Protein AF-A0A5B6WAP1-F1 (afdb_monomer_lite)

Secondary structure (DSSP, 8-state):
-PPP-----SHHHHHHHHHHHHHHHIIIIIHHHHSTT-GGGSSPPHHHHHHHHHHHHHHHHHHS-TTTHHHHHHHHHHHHHHHHHHHHHHHH----SSHHHHHHHHHHHHHHT-TTS---SS-SHHHHHTT-PPP--GGGS--

Radius of gyration: 21.44 Å; 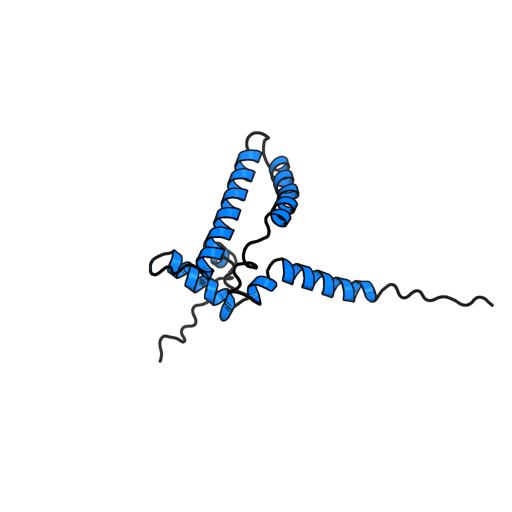chains: 1; bounding box: 49×35×80 Å

pLDDT: mean 85.94, std 17.57, range [38.25, 98.0]

Sequence (143 aa):
MGSPTYRNQGWSSVFRQRLLGNTFHYLLHGCHHKHPLDGLRLVFPPAATAILCAPVWTMFKLLSSPSTAPALFGGGLLGYVTYDCTHYYLHHGKPSKGYGQILKRYHLNHHFKVQNKGFGITSSIWDHVFGTFPATQVRDISR

Organism: NCBI:txid47621

Foldseek 3Di:
DDDDDDDPPPPVVVVVVVVVVVVVCCQVPVVCLVVVQPLVRQARDVVVVVVVLVVVLVVLVVVDPPVCSVVVSVVVVVVSVVQSVLRSCLNPNDDPDDDSVVLSVLVVCCSPPNVQARPDRPDCPVSVVVVRRDDDPPVVPPD

Structure (mmCIF, N/CA/C/O backbone):
data_AF-A0A5B6WAP1-F1
#
_entry.id   AF-A0A5B6WAP1-F1
#
loop_
_atom_site.group_PDB
_atom_site.id
_atom_site.type_symbol
_atom_site.label_atom_id
_atom_site.label_alt_id
_atom_site.label_comp_id
_atom_site.label_asym_id
_atom_site.label_entity_id
_atom_site.label_seq_id
_atom_site.pdbx_PDB_ins_code
_atom_site.Cartn_x
_atom_site.Cartn_y
_atom_site.Cartn_z
_atom_site.occupancy
_atom_site.B_iso_or_equiv
_atom_site.auth_seq_id
_atom_site.auth_comp_id
_atom_site.auth_asym_id
_atom_site.auth_atom_id
_atom_site.pdbx_PDB_model_num
ATOM 1 N N . MET A 1 1 ? -23.841 22.510 -55.862 1.00 38.62 1 MET A N 1
ATOM 2 C CA . MET A 1 1 ? -24.159 22.858 -54.460 1.00 38.62 1 MET A CA 1
ATOM 3 C C . MET A 1 1 ? -23.644 21.733 -53.578 1.00 38.62 1 MET A C 1
ATOM 5 O O . MET A 1 1 ? -24.186 20.641 -53.645 1.00 38.62 1 MET A O 1
ATOM 9 N N . GLY A 1 2 ? -22.529 21.952 -52.878 1.00 41.34 2 GLY A N 1
ATOM 10 C CA . GLY A 1 2 ? -21.918 20.952 -51.998 1.00 41.34 2 GLY A CA 1
ATOM 11 C C . GLY A 1 2 ? -22.474 21.068 -50.581 1.00 41.34 2 GLY A C 1
ATOM 12 O O . GLY A 1 2 ? -22.479 22.157 -50.012 1.00 41.34 2 GLY A O 1
ATOM 13 N N . SER A 1 3 ? -22.961 19.962 -50.028 1.00 38.25 3 SER A N 1
ATOM 14 C CA . SER A 1 3 ? -23.421 19.872 -48.641 1.00 38.25 3 SER A CA 1
ATOM 15 C C . SER A 1 3 ? -22.218 19.800 -47.687 1.00 38.25 3 SER A C 1
ATOM 17 O O . SER A 1 3 ? -21.337 18.969 -47.915 1.00 38.25 3 SER A O 1
ATOM 19 N N . PRO A 1 4 ? -22.156 20.592 -46.601 1.00 50.03 4 PRO A N 1
ATOM 20 C CA . PRO A 1 4 ? -21.116 20.432 -45.596 1.00 50.03 4 PRO A CA 1
ATOM 21 C C . PRO A 1 4 ? -21.507 19.335 -44.599 1.00 50.03 4 PRO A C 1
ATOM 23 O O . PRO A 1 4 ? -22.493 19.445 -43.871 1.00 50.03 4 PRO A O 1
ATOM 26 N N . THR A 1 5 ? -20.702 18.277 -44.531 1.00 53.34 5 THR A N 1
ATOM 27 C CA . THR A 1 5 ? -20.748 17.283 -43.453 1.00 53.34 5 THR A CA 1
ATOM 28 C C . THR A 1 5 ? -20.132 17.871 -42.180 1.00 53.34 5 THR A C 1
ATOM 30 O O . THR A 1 5 ? -18.912 18.017 -42.094 1.00 53.34 5 THR A O 1
ATOM 33 N N . TYR A 1 6 ? -20.948 18.173 -41.168 1.00 44.91 6 TYR A N 1
ATOM 34 C CA . TYR A 1 6 ? -20.458 18.506 -39.826 1.00 44.91 6 TYR A CA 1
ATOM 35 C C . TYR A 1 6 ? -20.117 17.223 -39.054 1.00 44.91 6 TYR A C 1
ATOM 37 O O . TYR A 1 6 ? -20.989 16.458 -38.641 1.00 44.91 6 TYR A O 1
ATOM 45 N N . ARG A 1 7 ? -18.818 16.969 -38.871 1.00 50.75 7 ARG A N 1
ATOM 46 C CA . ARG A 1 7 ? -18.284 15.822 -38.126 1.00 50.75 7 ARG A CA 1
ATOM 47 C C . ARG A 1 7 ? -18.295 16.134 -36.621 1.00 50.75 7 ARG A C 1
ATOM 49 O O . ARG A 1 7 ? -17.465 16.893 -36.131 1.00 50.75 7 ARG A O 1
ATOM 56 N N . ASN A 1 8 ? -19.215 15.522 -35.878 1.00 49.50 8 ASN A N 1
ATOM 57 C CA . ASN A 1 8 ? -19.278 15.568 -34.410 1.00 49.50 8 ASN A CA 1
ATOM 58 C C . ASN A 1 8 ? -18.108 14.787 -33.772 1.00 49.50 8 ASN A C 1
ATOM 60 O O . ASN A 1 8 ? -18.244 13.601 -33.483 1.00 49.50 8 ASN A O 1
ATOM 64 N N . GLN A 1 9 ? -16.957 15.428 -33.537 1.00 53.69 9 GLN A N 1
ATOM 65 C CA . GLN A 1 9 ? -15.798 14.783 -32.881 1.00 53.69 9 GLN A CA 1
ATOM 66 C C . GLN A 1 9 ? -15.494 15.269 -31.449 1.00 53.69 9 GLN A C 1
ATOM 68 O O . GLN A 1 9 ? -14.606 14.719 -30.804 1.00 53.69 9 GLN A O 1
ATOM 73 N N . GLY A 1 10 ? -16.232 16.246 -30.908 1.00 48.72 10 GLY A N 1
ATOM 74 C CA . GLY A 1 10 ? -15.907 16.858 -29.605 1.00 48.72 10 GLY A CA 1
ATOM 75 C C . GLY A 1 10 ? -16.541 16.208 -28.366 1.00 48.72 10 GLY A C 1
ATOM 76 O O . GLY A 1 10 ? -15.956 16.237 -27.289 1.00 48.72 10 GLY A O 1
ATOM 77 N N . TRP A 1 11 ? -17.725 15.601 -28.489 1.00 49.31 11 TRP A N 1
ATOM 78 C CA . TRP A 1 11 ? -18.524 15.201 -27.318 1.00 49.31 11 TRP A CA 1
ATOM 79 C C . TRP A 1 11 ? -18.235 13.778 -26.830 1.00 49.31 11 TRP A C 1
ATOM 81 O O . TRP A 1 11 ? -18.237 13.512 -25.629 1.00 49.31 11 TRP A O 1
ATOM 91 N N . SER A 1 12 ? -17.907 12.853 -27.734 1.00 52.84 12 SER A N 1
ATOM 92 C CA . SER A 1 12 ? -17.625 11.461 -27.366 1.00 52.84 12 SER A CA 1
ATOM 93 C C . SER A 1 12 ? -16.358 11.304 -26.526 1.00 52.84 12 SER A C 1
ATOM 95 O O . SER A 1 12 ? -16.266 10.354 -25.756 1.00 52.84 12 SER A O 1
ATOM 97 N N . SER A 1 13 ? -15.375 12.197 -26.664 1.00 51.78 13 SER A N 1
ATOM 98 C CA . SER A 1 13 ? -14.110 12.128 -25.922 1.00 51.78 13 SER A CA 1
ATOM 99 C C . SER A 1 13 ? -14.290 12.495 -24.449 1.00 51.78 13 SER A C 1
ATOM 101 O O . SER A 1 13 ? -13.776 11.781 -23.597 1.00 51.78 13 SER A O 1
ATOM 103 N N . VAL A 1 14 ? -15.080 13.525 -24.131 1.00 54.75 14 VAL A N 1
ATOM 104 C CA . VAL A 1 14 ? -15.336 13.976 -22.750 1.00 54.75 14 VAL A CA 1
ATOM 105 C C . VAL A 1 14 ? -16.167 12.951 -21.967 1.00 54.75 14 VAL A C 1
ATOM 107 O O . VAL A 1 14 ? -15.832 12.611 -20.830 1.00 54.75 14 VAL A O 1
ATOM 110 N N . PHE A 1 15 ? -17.211 12.382 -22.582 1.00 52.25 15 PHE A N 1
ATOM 111 C CA . PHE A 1 15 ? -17.992 11.299 -21.968 1.00 52.25 15 PHE A CA 1
ATOM 112 C C . PHE A 1 15 ? -17.178 10.003 -21.831 1.00 52.25 15 PHE A C 1
ATOM 114 O O . PHE A 1 15 ? -17.250 9.333 -20.799 1.00 52.25 15 PHE A O 1
ATOM 121 N N . ARG A 1 16 ? -16.337 9.678 -22.822 1.00 54.41 16 ARG A N 1
ATOM 122 C CA . ARG A 1 16 ? -15.410 8.538 -22.761 1.00 54.41 16 ARG A CA 1
ATOM 123 C C . ARG A 1 16 ? -14.325 8.732 -21.702 1.00 54.41 16 ARG A C 1
ATOM 125 O O . ARG A 1 16 ? -13.999 7.766 -21.031 1.00 54.41 16 ARG A O 1
ATOM 132 N N . GLN A 1 17 ? -13.798 9.940 -21.502 1.00 57.38 17 GLN A N 1
ATOM 133 C CA . GLN A 1 17 ? -12.807 10.231 -20.455 1.00 57.38 17 GLN A CA 1
ATOM 134 C C . GLN A 1 17 ? -13.386 10.019 -19.051 1.00 57.38 17 GLN A C 1
ATOM 136 O O . GLN A 1 17 ? -12.731 9.395 -18.219 1.00 57.38 17 GLN A O 1
ATOM 141 N N . ARG A 1 18 ? -14.636 10.443 -18.804 1.00 74.50 18 ARG A N 1
ATOM 142 C CA . ARG A 1 18 ? -15.342 10.152 -17.541 1.00 74.50 18 ARG A CA 1
ATOM 143 C C . ARG A 1 18 ? -15.577 8.655 -17.347 1.00 74.50 18 ARG A C 1
ATOM 145 O O . ARG A 1 18 ? -15.368 8.147 -16.251 1.00 74.50 18 ARG A O 1
ATOM 152 N N . LEU A 1 19 ? -15.969 7.945 -18.406 1.00 81.69 19 LEU A N 1
ATOM 153 C CA . LEU A 1 19 ? -16.185 6.500 -18.344 1.00 81.69 19 LEU A CA 1
ATOM 154 C C . LEU A 1 19 ? -14.878 5.745 -18.079 1.00 81.69 19 LEU A C 1
ATOM 156 O O . LEU A 1 19 ? -14.822 4.958 -17.145 1.00 81.69 19 LEU A O 1
ATOM 160 N N . LEU A 1 20 ? -13.822 6.029 -18.845 1.00 86.38 20 LEU A N 1
ATOM 161 C CA . LEU A 1 20 ? -12.514 5.394 -18.690 1.00 86.38 20 LEU A CA 1
ATOM 162 C C . LEU A 1 20 ? -11.925 5.664 -17.305 1.00 86.38 20 LEU A C 1
ATOM 164 O O . LEU A 1 20 ? -11.502 4.720 -16.646 1.00 86.38 20 LEU A O 1
ATOM 168 N N . GLY A 1 21 ? -11.943 6.916 -16.836 1.00 87.69 21 GLY A N 1
ATOM 169 C CA . GLY A 1 21 ? -11.464 7.266 -15.497 1.00 87.69 21 GLY A CA 1
ATOM 170 C C . GLY A 1 21 ? -12.216 6.514 -14.397 1.00 87.69 21 GLY A C 1
ATOM 171 O O . GLY A 1 21 ? -11.591 5.928 -13.514 1.00 87.69 21 GLY A O 1
ATOM 172 N N . ASN A 1 22 ? -13.546 6.435 -14.499 1.00 89.19 22 ASN A N 1
ATOM 173 C CA . ASN A 1 22 ? -14.367 5.667 -13.562 1.00 89.19 22 ASN A CA 1
ATOM 174 C C . ASN A 1 22 ? -14.081 4.161 -13.642 1.00 89.19 22 ASN A C 1
ATOM 176 O O . ASN A 1 22 ? -14.040 3.494 -12.610 1.00 89.19 22 ASN A O 1
ATOM 180 N N . THR A 1 23 ? -13.853 3.620 -14.842 1.00 90.94 23 THR A N 1
ATOM 181 C CA . THR A 1 23 ? -13.474 2.215 -15.032 1.00 90.94 23 THR A CA 1
ATOM 182 C C . THR A 1 23 ? -12.119 1.921 -14.398 1.00 90.94 23 THR A C 1
ATOM 184 O O . THR A 1 23 ? -12.016 0.967 -13.632 1.00 90.94 23 THR A O 1
ATOM 187 N N . PHE A 1 24 ? -11.097 2.745 -14.645 1.00 90.00 24 PHE A N 1
ATOM 188 C CA . PHE A 1 24 ? -9.787 2.585 -14.012 1.00 90.00 24 PHE A CA 1
ATOM 189 C C . PHE A 1 24 ? -9.887 2.686 -12.492 1.00 90.00 24 PHE A C 1
ATOM 191 O O . PHE A 1 24 ? -9.389 1.808 -11.797 1.00 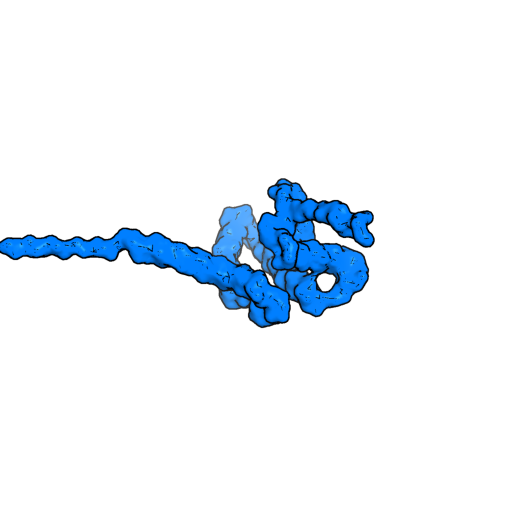90.00 24 PHE A O 1
ATOM 198 N N . HIS A 1 25 ? -10.585 3.695 -11.968 1.00 88.50 25 HIS A N 1
ATOM 199 C CA . HIS A 1 25 ? -10.803 3.828 -10.530 1.00 88.50 25 HIS A CA 1
ATOM 200 C C . HIS A 1 25 ? -11.484 2.585 -9.938 1.00 88.50 25 HIS A C 1
ATOM 202 O O . HIS A 1 25 ? -11.034 2.060 -8.918 1.00 88.50 25 HIS A O 1
ATOM 208 N N . TYR A 1 26 ? -12.527 2.073 -10.601 1.00 90.94 26 TYR A N 1
ATOM 209 C CA . TYR A 1 26 ? -13.211 0.854 -10.177 1.00 90.94 26 TYR A CA 1
ATOM 210 C C . TYR A 1 26 ? -12.272 -0.358 -10.171 1.00 90.94 26 TYR A C 1
ATOM 212 O O . TYR A 1 26 ? -12.240 -1.086 -9.184 1.00 90.94 26 TYR A O 1
ATOM 220 N N . LEU A 1 27 ? -11.481 -0.560 -11.225 1.00 90.12 27 LEU A N 1
ATOM 221 C CA . LEU A 1 27 ? -10.572 -1.705 -11.332 1.00 90.12 27 LEU A CA 1
ATOM 222 C C . LEU A 1 27 ? -9.388 -1.631 -10.359 1.00 90.12 27 LEU A C 1
ATOM 224 O O . LEU A 1 27 ? -8.972 -2.664 -9.846 1.00 90.12 27 LEU A O 1
ATOM 228 N N . LEU A 1 28 ? -8.854 -0.436 -10.103 1.00 89.38 28 LEU A N 1
ATOM 229 C CA . LEU A 1 28 ? -7.707 -0.251 -9.213 1.00 89.38 28 LEU A CA 1
ATOM 230 C C . LEU A 1 28 ? -8.090 -0.387 -7.737 1.00 89.38 28 LEU A C 1
ATOM 232 O O . LEU A 1 28 ? -7.314 -0.931 -6.958 1.00 89.38 28 LEU A O 1
ATOM 236 N N . HIS A 1 29 ? -9.262 0.124 -7.341 1.00 92.12 29 HIS A N 1
ATOM 237 C CA . HIS A 1 29 ? -9.645 0.128 -5.926 1.00 92.12 29 HIS A CA 1
ATOM 238 C C . HIS A 1 29 ? -11.156 0.177 -5.655 1.00 92.12 29 HIS A C 1
ATOM 240 O O . HIS A 1 29 ? -11.632 -0.383 -4.668 1.00 92.12 29 HIS A O 1
ATOM 246 N N . GLY A 1 30 ? -11.955 0.801 -6.527 1.00 90.06 30 GLY A N 1
ATOM 247 C CA . GLY A 1 30 ? -13.395 0.967 -6.293 1.00 90.06 30 GLY A CA 1
ATOM 248 C C . GLY A 1 30 ? -14.168 -0.357 -6.191 1.00 90.06 30 GLY A C 1
ATOM 249 O O . GLY A 1 30 ? -15.154 -0.442 -5.461 1.00 90.06 30 GLY A O 1
ATOM 250 N N . CYS A 1 31 ? -13.709 -1.411 -6.868 1.00 93.12 31 CYS A N 1
ATOM 251 C CA . CYS A 1 31 ? -14.263 -2.759 -6.769 1.00 93.12 31 CYS A CA 1
ATOM 252 C C . CYS A 1 31 ? -14.127 -3.319 -5.349 1.00 93.12 31 CYS A C 1
ATOM 254 O O . CYS A 1 31 ? -15.101 -3.835 -4.797 1.00 93.12 31 CYS A O 1
ATOM 256 N N . HIS A 1 32 ? -12.959 -3.127 -4.737 1.00 94.62 32 HIS A N 1
ATOM 257 C CA . HIS A 1 32 ? -12.697 -3.524 -3.363 1.00 94.62 32 HIS A CA 1
ATOM 258 C C . HIS A 1 32 ? -13.575 -2.740 -2.376 1.00 94.62 32 HIS A C 1
ATOM 260 O O . HIS A 1 32 ? -14.239 -3.341 -1.536 1.00 94.62 32 HIS A O 1
ATOM 266 N N . HIS A 1 33 ? -13.692 -1.416 -2.531 1.00 92.19 33 HIS A N 1
ATOM 267 C CA . HIS A 1 33 ? -14.603 -0.614 -1.700 1.00 92.19 33 HIS A CA 1
ATOM 268 C C . HIS A 1 33 ? -16.069 -1.030 -1.816 1.00 92.19 33 HIS A C 1
ATOM 270 O O . HIS A 1 33 ? -16.809 -0.959 -0.835 1.00 92.19 33 HIS A O 1
ATOM 276 N N . LYS A 1 34 ? -16.500 -1.453 -3.008 1.00 92.94 34 LYS A N 1
ATOM 277 C CA . LYS A 1 34 ? -17.869 -1.918 -3.247 1.00 92.94 34 LYS A CA 1
ATOM 278 C C . LYS A 1 34 ? -18.121 -3.313 -2.665 1.00 92.94 34 LYS A C 1
ATOM 280 O O . LYS A 1 34 ? -19.240 -3.600 -2.246 1.00 92.94 34 LYS A O 1
ATOM 285 N N . HIS A 1 35 ? -17.098 -4.166 -2.637 1.00 91.81 35 HIS A N 1
ATOM 286 C CA . HIS A 1 35 ? -17.178 -5.552 -2.175 1.00 91.81 35 HIS A CA 1
ATOM 287 C C . HIS A 1 35 ? -16.052 -5.875 -1.170 1.00 91.81 35 HIS A C 1
ATOM 289 O O . HIS A 1 35 ? -15.218 -6.739 -1.436 1.00 91.81 35 HIS A O 1
ATOM 295 N N . PRO A 1 36 ? -16.018 -5.223 0.011 1.00 89.56 36 PRO A N 1
ATOM 296 C CA . PRO A 1 36 ? -14.859 -5.265 0.912 1.00 89.56 36 PRO A CA 1
ATOM 297 C C . PRO A 1 36 ? -14.638 -6.617 1.603 1.00 89.56 36 PRO A C 1
ATOM 299 O O . PRO A 1 36 ? -13.613 -6.811 2.247 1.00 89.56 36 PRO A O 1
ATOM 302 N N . LEU A 1 37 ? -15.592 -7.546 1.511 1.00 90.25 37 LEU A N 1
ATOM 303 C CA . LEU A 1 37 ? -15.493 -8.897 2.079 1.00 90.25 37 LEU A CA 1
ATOM 304 C C . LEU A 1 37 ? -15.301 -9.982 1.005 1.00 90.25 37 LEU A C 1
ATOM 306 O O . LEU A 1 37 ? -15.271 -11.163 1.337 1.00 90.25 37 LEU A O 1
ATOM 310 N N . ASP A 1 38 ? -15.194 -9.601 -0.273 1.00 92.06 38 ASP A N 1
ATOM 311 C CA . ASP A 1 38 ? -14.858 -10.533 -1.351 1.00 92.06 38 ASP A CA 1
ATOM 312 C C . ASP A 1 38 ? -13.333 -10.703 -1.424 1.00 92.06 38 ASP A C 1
ATOM 314 O O . ASP A 1 38 ? -12.609 -9.841 -1.931 1.00 92.06 38 ASP A O 1
ATOM 318 N N . GLY A 1 39 ? -12.840 -11.834 -0.912 1.00 86.94 39 GLY A N 1
ATOM 319 C CA . GLY A 1 39 ? -11.410 -12.143 -0.865 1.00 86.94 39 GLY A CA 1
ATOM 320 C C . GLY A 1 39 ? -10.731 -12.226 -2.235 1.00 86.94 39 GLY A C 1
ATOM 321 O O . GLY A 1 39 ? -9.521 -12.023 -2.318 1.00 86.94 39 GLY A O 1
ATOM 322 N N . LEU A 1 40 ? -11.483 -12.455 -3.318 1.00 89.31 40 LEU A N 1
ATOM 323 C CA . LEU A 1 40 ? -10.933 -12.531 -4.677 1.00 89.31 40 LEU A CA 1
ATOM 324 C C . LEU A 1 40 ? -10.768 -11.154 -5.337 1.00 89.31 40 LEU A C 1
ATOM 326 O O . LEU A 1 40 ? -10.195 -11.060 -6.421 1.00 89.31 40 LEU A O 1
ATOM 330 N N . ARG A 1 41 ? -11.273 -10.086 -4.709 1.00 90.00 41 ARG A N 1
ATOM 331 C CA . ARG A 1 41 ? -11.299 -8.721 -5.265 1.00 90.00 41 ARG A CA 1
ATOM 332 C C . ARG A 1 41 ? -10.601 -7.700 -4.365 1.00 90.00 41 ARG A C 1
ATOM 334 O O . ARG A 1 41 ? -10.955 -6.523 -4.379 1.00 90.00 41 ARG A O 1
ATOM 341 N N . LEU A 1 42 ? 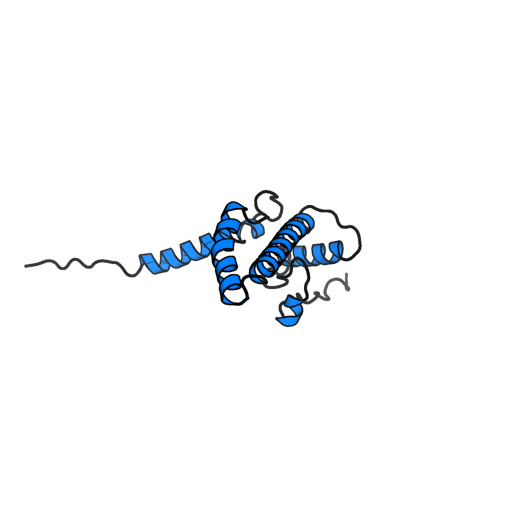-9.644 -8.160 -3.560 1.00 90.12 42 LEU A N 1
ATOM 342 C CA . LEU A 1 42 ? -8.926 -7.340 -2.582 1.00 90.12 42 LEU A CA 1
ATOM 343 C C . LEU A 1 42 ? -7.506 -6.999 -3.031 1.00 90.12 42 LEU A C 1
ATOM 345 O O . LEU A 1 42 ? -7.153 -5.825 -3.095 1.00 90.12 42 LEU A O 1
ATOM 349 N N . VAL A 1 43 ? -6.689 -8.021 -3.294 1.00 88.88 43 VAL A N 1
ATOM 350 C CA . VAL A 1 43 ? -5.283 -7.837 -3.678 1.00 88.88 43 VAL A CA 1
ATOM 351 C C . VAL A 1 43 ? -5.176 -7.467 -5.148 1.00 88.88 43 VAL A C 1
ATOM 353 O O . VAL A 1 43 ? -6.016 -7.865 -5.964 1.00 88.88 43 VAL A O 1
ATOM 356 N N . PHE A 1 44 ? -4.139 -6.712 -5.498 1.00 88.00 44 PHE A N 1
ATOM 357 C CA . PHE A 1 44 ? -3.965 -6.310 -6.884 1.00 88.00 44 PHE A CA 1
ATOM 358 C C . PHE A 1 44 ? -3.520 -7.519 -7.737 1.00 88.00 44 PHE A C 1
ATOM 360 O O . PHE A 1 44 ? -2.674 -8.301 -7.294 1.00 88.00 44 PHE A O 1
ATOM 367 N N . PRO A 1 45 ? -4.081 -7.738 -8.944 1.00 87.31 45 PRO A N 1
ATOM 368 C CA . PRO A 1 45 ? -3.756 -8.919 -9.740 1.00 87.31 45 PRO A CA 1
ATOM 369 C C . PRO A 1 45 ? -2.263 -8.970 -10.110 1.00 87.31 45 PRO A C 1
ATOM 371 O O . PRO A 1 45 ? -1.775 -8.013 -10.717 1.00 87.31 45 PRO A O 1
ATOM 374 N N . PRO A 1 46 ? -1.546 -10.090 -9.880 1.00 87.06 46 PRO A N 1
ATOM 375 C CA . PRO A 1 46 ? -0.105 -10.172 -10.142 1.00 87.06 46 PRO A CA 1
ATOM 376 C C . PRO A 1 46 ? 0.302 -9.810 -11.576 1.00 87.06 46 PRO A C 1
ATOM 378 O O . PRO A 1 46 ? 1.330 -9.173 -11.789 1.00 87.06 46 PRO A O 1
ATOM 381 N N . ALA A 1 47 ? -0.522 -10.165 -12.569 1.00 88.44 47 ALA A N 1
ATOM 382 C CA . ALA A 1 47 ? -0.281 -9.801 -13.965 1.00 88.44 47 ALA A CA 1
ATOM 383 C C . ALA A 1 47 ? -0.336 -8.278 -14.192 1.00 88.44 47 ALA A C 1
ATOM 385 O O . ALA A 1 47 ? 0.484 -7.733 -14.927 1.00 88.44 47 ALA A O 1
ATOM 386 N N . ALA A 1 48 ? -1.267 -7.579 -13.535 1.00 87.38 48 ALA A N 1
ATOM 387 C CA . ALA A 1 48 ? -1.352 -6.124 -13.601 1.00 87.38 48 ALA A CA 1
ATOM 388 C C . ALA A 1 48 ? -0.180 -5.470 -12.850 1.00 87.38 48 ALA A C 1
ATOM 390 O O . ALA A 1 48 ? 0.423 -4.527 -13.364 1.00 87.38 48 ALA A O 1
ATOM 391 N N . THR A 1 49 ? 0.210 -6.011 -11.689 1.00 90.44 49 THR A N 1
ATOM 392 C CA . THR A 1 49 ? 1.413 -5.579 -10.959 1.00 90.44 49 THR A CA 1
ATOM 393 C C . THR A 1 49 ? 2.668 -5.710 -11.819 1.00 90.44 49 THR A C 1
ATOM 395 O O . THR A 1 49 ? 3.460 -4.774 -11.881 1.00 90.44 49 THR A O 1
ATOM 398 N N . ALA A 1 50 ? 2.839 -6.823 -12.538 1.00 90.56 50 ALA A N 1
ATOM 399 C CA . ALA A 1 50 ? 4.003 -7.047 -13.397 1.00 90.56 50 ALA A CA 1
ATOM 400 C C . ALA A 1 50 ? 4.137 -5.982 -14.501 1.00 90.56 50 ALA A C 1
ATOM 402 O O . ALA A 1 50 ? 5.246 -5.536 -14.798 1.00 90.56 50 ALA A O 1
ATOM 403 N N . ILE A 1 51 ? 3.014 -5.514 -15.060 1.00 92.75 51 ILE A N 1
ATOM 404 C CA . ILE A 1 51 ? 3.005 -4.392 -16.010 1.00 92.75 51 ILE A CA 1
ATOM 405 C C . ILE A 1 51 ? 3.504 -3.108 -15.328 1.00 92.75 51 ILE A C 1
ATOM 407 O O . ILE A 1 51 ? 4.326 -2.391 -15.899 1.00 92.75 51 ILE A O 1
ATOM 411 N N . LEU A 1 52 ? 3.067 -2.833 -14.093 1.00 91.62 52 LEU A N 1
ATOM 412 C CA . LEU A 1 52 ? 3.521 -1.673 -13.311 1.00 91.62 52 LEU A CA 1
ATOM 413 C C . LEU A 1 52 ? 4.987 -1.783 -12.858 1.00 91.62 52 LEU A C 1
ATOM 415 O O . LEU A 1 52 ? 5.644 -0.760 -12.657 1.00 91.62 52 LEU A O 1
ATOM 419 N N . CYS A 1 53 ? 5.543 -2.991 -12.749 1.00 95.06 53 CYS A N 1
ATOM 420 C CA . CYS A 1 53 ? 6.953 -3.180 -12.414 1.00 95.06 53 CYS A CA 1
ATOM 421 C C . CYS A 1 53 ? 7.901 -2.617 -13.484 1.00 95.06 53 CYS A C 1
ATOM 423 O O . CYS A 1 53 ? 8.980 -2.148 -13.133 1.00 95.06 53 CYS A O 1
ATOM 425 N N . ALA A 1 54 ? 7.525 -2.618 -14.768 1.00 95.62 54 ALA A N 1
ATOM 426 C CA . ALA A 1 54 ? 8.387 -2.141 -15.855 1.00 95.62 54 ALA A CA 1
ATOM 427 C C . ALA A 1 54 ? 8.776 -0.645 -15.749 1.00 95.62 54 ALA A C 1
ATOM 429 O O . ALA A 1 54 ? 9.977 -0.337 -15.806 1.00 95.62 54 ALA A O 1
ATOM 430 N N . PRO A 1 55 ? 7.833 0.304 -15.560 1.00 96.31 55 PRO A N 1
ATOM 431 C CA . PRO A 1 55 ? 8.190 1.703 -15.335 1.00 96.31 55 PRO A CA 1
ATOM 432 C C . PRO A 1 55 ? 8.919 1.919 -13.999 1.00 96.31 55 PRO A C 1
ATOM 434 O O . PRO A 1 55 ? 9.856 2.713 -13.957 1.00 96.31 55 PRO A O 1
ATOM 437 N N . VAL A 1 56 ? 8.577 1.183 -12.934 1.00 96.56 56 VAL A N 1
ATOM 438 C CA . VAL A 1 56 ? 9.260 1.291 -11.625 1.00 96.56 56 VAL A CA 1
ATOM 439 C C . VAL A 1 56 ? 10.714 0.813 -11.705 1.00 96.56 56 VAL A C 1
ATOM 441 O O . VAL A 1 56 ? 11.620 1.481 -11.209 1.00 96.56 56 VAL A O 1
ATOM 444 N N . TRP A 1 57 ? 10.965 -0.306 -12.385 1.00 97.31 57 TRP A N 1
ATOM 445 C CA . TRP A 1 57 ? 12.315 -0.797 -12.658 1.00 97.31 57 TRP A CA 1
ATOM 446 C C . TRP A 1 57 ? 13.126 0.217 -13.466 1.00 97.31 57 TRP A C 1
ATOM 448 O O . TRP A 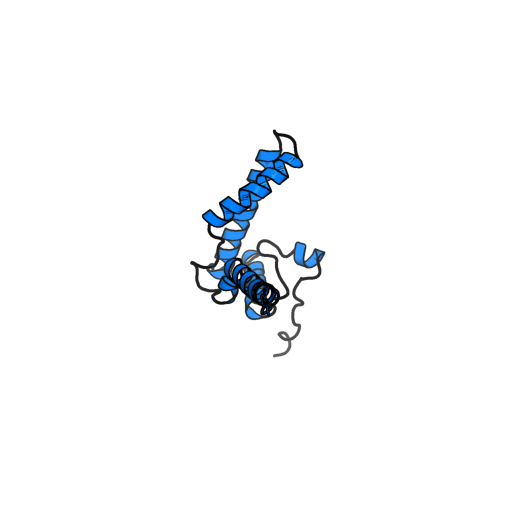1 57 ? 14.271 0.522 -13.132 1.00 97.31 57 TRP A O 1
ATOM 458 N N . THR A 1 58 ? 12.516 0.779 -14.512 1.00 97.19 58 THR A N 1
ATOM 459 C CA . THR A 1 58 ? 13.145 1.823 -15.328 1.00 97.19 58 THR A CA 1
ATOM 460 C C . THR A 1 58 ? 13.506 3.044 -14.484 1.00 97.19 58 THR A C 1
ATOM 462 O O . THR A 1 58 ? 14.636 3.514 -14.566 1.00 97.19 58 THR A O 1
ATOM 465 N N . MET A 1 59 ? 12.601 3.504 -13.619 1.00 97.44 59 MET A N 1
ATOM 466 C CA . MET A 1 59 ? 12.856 4.606 -12.691 1.00 97.44 59 MET A CA 1
ATOM 467 C C . MET A 1 59 ? 14.059 4.320 -11.779 1.00 97.44 59 MET A C 1
ATOM 469 O O . MET A 1 59 ? 14.961 5.149 -11.697 1.00 97.44 59 MET A O 1
ATOM 473 N N . PHE A 1 60 ? 14.134 3.146 -11.142 1.00 97.69 60 PHE A N 1
ATOM 474 C CA . PHE A 1 60 ? 15.276 2.827 -10.275 1.00 97.69 60 PHE A CA 1
ATOM 475 C C . PHE A 1 60 ? 16.599 2.745 -11.035 1.00 97.69 60 PHE A C 1
ATOM 477 O O . PHE A 1 60 ? 17.609 3.229 -10.525 1.00 97.69 60 PHE A O 1
ATOM 484 N N . LYS A 1 61 ? 16.609 2.212 -12.262 1.00 97.31 61 LYS A N 1
ATOM 485 C CA . LYS A 1 61 ? 17.814 2.226 -13.106 1.00 97.31 61 LYS A CA 1
ATOM 486 C C . LYS A 1 61 ? 18.281 3.638 -13.465 1.00 97.31 61 LYS A C 1
ATOM 488 O O . LYS A 1 61 ? 19.474 3.840 -13.640 1.00 97.31 61 LYS A O 1
ATOM 493 N N . LEU A 1 62 ? 17.358 4.587 -13.623 1.00 97.75 62 LEU A N 1
ATOM 494 C CA . LEU A 1 62 ? 17.691 5.975 -13.963 1.00 97.75 62 LEU A CA 1
ATOM 495 C C . LEU A 1 62 ? 18.186 6.771 -12.751 1.00 97.75 62 LEU A C 1
ATOM 497 O O . LEU A 1 62 ? 19.002 7.673 -12.906 1.00 97.75 62 LEU A O 1
ATOM 501 N N . LEU A 1 63 ? 17.688 6.450 -11.556 1.00 97.19 63 LEU A N 1
ATOM 502 C CA . LEU A 1 63 ? 17.970 7.202 -10.329 1.00 97.19 63 LEU A CA 1
ATOM 503 C C . LEU A 1 63 ? 19.093 6.603 -9.471 1.00 97.19 63 LEU A C 1
ATOM 505 O O . LEU A 1 63 ? 19.462 7.196 -8.459 1.00 97.19 63 LEU A O 1
ATOM 509 N N . SER A 1 64 ? 19.615 5.424 -9.817 1.00 97.00 64 SER A N 1
ATOM 510 C CA . SER A 1 64 ? 20.612 4.725 -9.000 1.00 97.00 64 SER A CA 1
ATOM 511 C C . SER A 1 64 ? 21.642 3.968 -9.837 1.00 97.00 64 SER A C 1
ATOM 513 O O . SER A 1 64 ? 21.491 3.804 -11.046 1.00 97.00 64 SER A O 1
ATOM 515 N N . SER A 1 65 ? 22.720 3.517 -9.192 1.00 97.25 65 SER A N 1
ATOM 516 C CA . SER A 1 65 ? 23.759 2.732 -9.859 1.00 97.25 65 SER A CA 1
ATOM 517 C C . SER A 1 65 ? 23.244 1.337 -10.257 1.00 97.25 65 SER A C 1
ATOM 519 O O . SER A 1 65 ? 22.310 0.815 -9.638 1.00 97.25 65 SER A O 1
ATOM 521 N N . PRO A 1 66 ? 23.895 0.661 -11.223 1.00 95.69 66 PRO A N 1
ATOM 522 C CA . PRO A 1 66 ? 23.543 -0.711 -11.588 1.00 95.69 66 PRO A CA 1
ATOM 523 C C . PRO A 1 66 ? 23.602 -1.716 -10.428 1.00 95.69 66 PRO A C 1
ATOM 525 O O . PRO A 1 66 ? 22.871 -2.702 -10.447 1.00 95.69 66 PRO A O 1
ATOM 528 N N . SER A 1 67 ? 24.444 -1.478 -9.416 1.00 96.56 67 SER A N 1
ATOM 529 C CA . SER A 1 67 ? 24.541 -2.332 -8.226 1.00 96.56 67 SER A CA 1
ATOM 530 C C . SER A 1 67 ? 23.454 -2.042 -7.188 1.00 96.56 67 SER A C 1
ATOM 532 O O . SER A 1 67 ? 23.051 -2.943 -6.456 1.00 96.56 67 SER A O 1
ATOM 534 N N . THR A 1 68 ? 22.944 -0.809 -7.130 1.00 97.75 68 THR A N 1
ATOM 535 C CA . THR A 1 68 ? 21.913 -0.392 -6.169 1.00 97.75 68 THR A CA 1
ATOM 536 C C . THR A 1 68 ? 20.493 -0.609 -6.696 1.00 97.75 68 THR A C 1
ATOM 538 O O . THR A 1 68 ? 19.606 -0.964 -5.916 1.00 97.75 68 THR A O 1
ATOM 541 N N . ALA A 1 69 ? 20.261 -0.459 -8.004 1.00 97.50 69 ALA A N 1
ATOM 542 C CA . ALA A 1 69 ? 18.929 -0.585 -8.602 1.00 97.50 69 ALA A CA 1
ATOM 543 C C . ALA A 1 69 ? 18.218 -1.920 -8.281 1.00 97.50 69 ALA A C 1
ATOM 545 O O . ALA A 1 69 ? 17.038 -1.876 -7.918 1.00 97.50 69 ALA A O 1
ATOM 546 N N . PRO A 1 70 ? 18.883 -3.097 -8.326 1.00 97.50 70 PRO A N 1
ATOM 547 C CA . PRO A 1 70 ? 18.258 -4.364 -7.943 1.00 97.50 70 PRO A CA 1
ATOM 548 C C . PRO A 1 70 ? 17.824 -4.402 -6.476 1.00 97.50 70 PRO A C 1
ATOM 550 O O . PRO A 1 70 ? 16.753 -4.923 -6.174 1.00 97.50 70 PRO A O 1
ATOM 553 N N . ALA A 1 71 ? 18.616 -3.822 -5.568 1.00 97.88 71 ALA A N 1
ATOM 554 C CA . ALA A 1 71 ? 18.293 -3.782 -4.143 1.00 97.88 71 ALA A CA 1
ATOM 555 C C . ALA A 1 71 ? 17.087 -2.872 -3.862 1.00 97.88 71 ALA A C 1
ATOM 557 O O . ALA A 1 71 ? 16.186 -3.264 -3.121 1.00 97.88 71 ALA A O 1
ATOM 558 N N . LEU A 1 72 ? 17.025 -1.696 -4.499 1.00 98.00 72 LEU A N 1
ATOM 559 C CA . LEU A 1 72 ? 15.872 -0.794 -4.395 1.00 98.00 72 LEU A CA 1
ATOM 560 C C . LEU A 1 72 ? 14.603 -1.431 -4.962 1.00 98.00 72 LEU A C 1
ATOM 562 O O . LEU A 1 72 ? 13.551 -1.388 -4.325 1.00 98.00 72 LEU A O 1
ATOM 566 N N . PHE A 1 73 ? 14.704 -2.063 -6.133 1.00 97.62 73 PHE A N 1
ATOM 567 C CA . PHE A 1 73 ? 13.573 -2.746 -6.750 1.00 97.62 73 PHE A CA 1
ATOM 568 C C . PHE A 1 73 ? 13.095 -3.933 -5.908 1.00 97.62 73 PHE A C 1
ATOM 570 O O . PHE A 1 73 ? 11.903 -4.039 -5.631 1.00 97.62 73 PHE A O 1
ATOM 577 N N . GLY A 1 74 ? 14.013 -4.789 -5.452 1.00 97.56 74 GLY A N 1
ATOM 578 C CA . GLY A 1 74 ? 13.695 -5.933 -4.599 1.00 97.56 74 GLY A CA 1
ATOM 579 C C . GLY A 1 74 ? 13.077 -5.515 -3.263 1.00 97.56 74 GLY A C 1
ATOM 580 O O . GLY A 1 74 ? 12.060 -6.074 -2.860 1.00 97.56 74 GLY A O 1
ATOM 581 N N . GLY A 1 75 ? 13.629 -4.487 -2.611 1.00 97.75 75 GLY A N 1
ATOM 582 C CA . GLY A 1 75 ? 13.073 -3.927 -1.378 1.00 97.75 75 GLY A CA 1
ATOM 583 C C . GLY A 1 75 ? 11.693 -3.296 -1.583 1.00 97.75 75 GLY A C 1
ATOM 584 O O . GLY A 1 75 ? 10.780 -3.543 -0.796 1.00 97.75 75 GLY A O 1
ATOM 585 N N . GLY A 1 76 ? 11.506 -2.542 -2.669 1.00 96.50 76 GLY A N 1
ATOM 586 C CA . GLY A 1 76 ? 10.208 -1.973 -3.038 1.00 96.50 76 GLY A CA 1
ATOM 587 C C . GLY A 1 76 ? 9.156 -3.048 -3.318 1.00 96.50 76 GLY A C 1
ATOM 588 O O . GLY A 1 76 ? 8.034 -2.956 -2.820 1.00 96.50 76 GLY A O 1
ATOM 589 N N . LEU A 1 77 ? 9.527 -4.104 -4.048 1.00 96.19 77 LEU A N 1
ATOM 590 C CA . LEU A 1 77 ? 8.643 -5.232 -4.339 1.00 96.19 77 LEU A CA 1
ATOM 591 C C . LEU A 1 77 ? 8.272 -6.005 -3.066 1.00 96.19 77 LEU A C 1
ATOM 593 O O . LEU A 1 77 ? 7.103 -6.331 -2.868 1.00 96.19 77 LEU A O 1
ATOM 597 N N . LEU A 1 78 ? 9.237 -6.244 -2.173 1.00 97.06 78 LEU A N 1
ATOM 598 C CA . LEU A 1 78 ? 8.983 -6.851 -0.865 1.00 97.06 78 LEU A CA 1
ATOM 599 C C . LEU A 1 78 ? 8.022 -5.996 -0.025 1.00 97.06 78 LEU A C 1
ATOM 601 O O . LEU A 1 78 ? 7.099 -6.528 0.597 1.00 97.06 78 LEU A O 1
ATOM 605 N N . GLY A 1 79 ? 8.207 -4.674 -0.032 1.00 96.88 79 GLY A N 1
ATOM 606 C CA . GLY A 1 79 ? 7.304 -3.726 0.620 1.00 96.88 79 GLY A CA 1
ATOM 607 C C . GLY A 1 79 ? 5.880 -3.799 0.065 1.00 96.88 79 GLY A C 1
ATOM 608 O O . GLY A 1 79 ? 4.928 -3.865 0.841 1.00 96.88 79 GLY A O 1
ATOM 609 N N . TYR A 1 80 ? 5.730 -3.870 -1.259 1.00 96.00 80 TYR A N 1
ATOM 610 C CA . TYR A 1 80 ? 4.435 -4.048 -1.918 1.00 96.00 80 TYR A CA 1
ATOM 611 C C . TYR A 1 80 ? 3.757 -5.379 -1.544 1.00 96.00 80 TYR A C 1
ATOM 613 O O . TYR A 1 80 ? 2.588 -5.385 -1.165 1.00 96.00 80 TYR A O 1
ATOM 621 N N . VAL A 1 81 ? 4.482 -6.502 -1.564 1.00 95.81 81 VAL A N 1
ATOM 622 C CA . VAL A 1 81 ? 3.918 -7.803 -1.153 1.00 95.81 81 VAL A CA 1
ATOM 623 C C . VAL A 1 81 ? 3.492 -7.769 0.315 1.00 95.81 81 VAL A C 1
ATOM 625 O O . VAL A 1 81 ? 2.412 -8.240 0.667 1.00 95.81 81 VAL A O 1
ATOM 628 N N . THR A 1 82 ? 4.308 -7.162 1.179 1.00 96.88 82 THR A N 1
ATOM 629 C CA . THR A 1 82 ? 3.974 -6.982 2.599 1.00 96.88 82 THR A CA 1
ATOM 630 C C . THR A 1 82 ? 2.713 -6.135 2.769 1.00 96.88 82 THR A C 1
ATOM 632 O O . THR A 1 82 ? 1.870 -6.453 3.611 1.00 96.88 82 THR A O 1
ATOM 635 N N . TYR A 1 83 ? 2.557 -5.088 1.957 1.00 96.75 83 TYR A N 1
ATOM 636 C CA . TYR A 1 83 ? 1.356 -4.261 1.916 1.00 96.75 83 TYR A CA 1
ATOM 637 C C . TYR A 1 83 ? 0.113 -5.081 1.544 1.00 96.75 83 TYR A C 1
ATOM 639 O O . TYR A 1 83 ? -0.838 -5.083 2.325 1.00 96.75 83 TYR A O 1
ATOM 647 N N . ASP A 1 84 ? 0.136 -5.837 0.441 1.00 95.81 84 ASP A N 1
ATOM 648 C CA . ASP A 1 84 ? -1.023 -6.622 -0.018 1.00 95.81 84 ASP A CA 1
ATOM 649 C C . ASP A 1 84 ? -1.395 -7.733 0.977 1.00 95.81 84 ASP A C 1
ATOM 651 O O . ASP A 1 84 ? -2.571 -7.919 1.304 1.00 95.81 84 ASP A O 1
ATOM 655 N N . CYS A 1 85 ? -0.400 -8.427 1.537 1.00 95.94 85 CYS A N 1
ATOM 656 C CA . CYS A 1 85 ? -0.619 -9.432 2.580 1.00 95.94 85 CYS A CA 1
ATOM 657 C C . CYS A 1 85 ? -1.222 -8.815 3.848 1.00 95.94 85 CYS A C 1
ATOM 659 O O . CYS A 1 85 ? -2.159 -9.374 4.426 1.00 95.94 85 CYS A O 1
ATOM 661 N N . THR A 1 86 ? -0.714 -7.654 4.276 1.00 96.75 86 THR A N 1
ATOM 662 C CA . THR A 1 86 ? -1.269 -6.924 5.424 1.00 96.75 86 THR A CA 1
ATOM 663 C C . THR A 1 86 ? -2.709 -6.530 5.136 1.00 96.75 86 THR A C 1
ATOM 665 O O . THR A 1 86 ? -3.585 -6.827 5.943 1.00 96.75 86 THR A O 1
ATOM 668 N N . HIS A 1 87 ? -2.975 -5.944 3.968 1.00 97.31 87 HIS A N 1
ATOM 669 C CA . HIS A 1 87 ? -4.309 -5.533 3.552 1.00 97.31 87 HIS A CA 1
ATOM 670 C C . HIS A 1 87 ? -5.298 -6.702 3.618 1.00 97.31 87 HIS A C 1
ATOM 672 O O . HIS A 1 87 ? -6.340 -6.615 4.276 1.00 97.31 87 HIS A O 1
ATOM 678 N N . TYR A 1 88 ? -4.924 -7.838 3.025 1.00 96.19 88 TYR A N 1
ATOM 679 C CA . TYR A 1 88 ? -5.740 -9.044 3.045 1.00 96.19 88 TYR A CA 1
ATOM 680 C C . TYR A 1 88 ? -6.011 -9.527 4.473 1.00 96.19 88 TYR A C 1
ATOM 682 O O . TYR A 1 88 ? -7.155 -9.845 4.822 1.00 96.19 88 TYR A O 1
ATOM 690 N N . TYR A 1 89 ? -4.980 -9.533 5.321 1.00 96.50 89 TYR A N 1
ATOM 691 C CA . TYR A 1 89 ? -5.094 -9.909 6.726 1.00 96.50 89 TYR A CA 1
ATOM 692 C C . TYR A 1 89 ? -5.994 -8.955 7.527 1.00 96.50 89 TYR A C 1
ATOM 694 O O . TYR A 1 89 ? -6.762 -9.413 8.375 1.00 96.50 89 TYR A O 1
ATOM 702 N N . LEU A 1 90 ? -5.976 -7.647 7.256 1.00 96.50 90 LEU A N 1
ATOM 703 C CA . LEU A 1 90 ? -6.858 -6.697 7.941 1.00 96.50 90 LEU A CA 1
ATOM 704 C C . LEU A 1 90 ? -8.337 -6.955 7.619 1.00 96.50 90 LEU A C 1
ATOM 706 O O . LEU A 1 90 ? -9.173 -6.853 8.520 1.00 96.50 90 LEU A O 1
ATOM 710 N N . HIS A 1 91 ? -8.672 -7.378 6.398 1.00 96.00 91 HIS A N 1
ATOM 711 C CA . HIS A 1 91 ? -10.046 -7.763 6.051 1.00 96.00 91 HIS A CA 1
ATOM 712 C C . HIS A 1 91 ? -10.438 -9.118 6.646 1.00 96.00 91 HIS A C 1
ATOM 714 O O . HIS A 1 91 ? -11.437 -9.211 7.364 1.00 96.00 91 HIS A O 1
ATOM 720 N N . HIS A 1 92 ? -9.619 -10.149 6.435 1.00 95.44 92 HIS A N 1
ATOM 721 C CA . HIS A 1 92 ? -10.028 -11.542 6.656 1.00 95.44 92 HIS A CA 1
ATOM 722 C C . HIS A 1 92 ? -9.493 -12.167 7.952 1.00 95.44 92 HIS A C 1
ATOM 724 O O . HIS A 1 92 ? -10.076 -13.115 8.477 1.00 95.44 92 HIS A O 1
ATOM 730 N N . GLY A 1 93 ? -8.405 -11.634 8.503 1.00 93.44 93 GLY A N 1
ATOM 731 C CA . GLY A 1 93 ? -7.831 -12.075 9.771 1.00 93.44 93 GLY A CA 1
ATOM 732 C C . GLY A 1 93 ? -8.649 -11.629 10.984 1.00 93.44 93 GLY A C 1
ATOM 733 O O . GLY A 1 93 ? -9.509 -10.750 10.902 1.00 93.44 93 GLY A O 1
ATOM 734 N N . LYS A 1 94 ? -8.365 -12.203 12.156 1.00 94.19 94 LYS A N 1
ATOM 735 C CA . LYS A 1 94 ? -9.004 -11.831 13.433 1.00 94.19 94 LYS A CA 1
ATOM 736 C C . LYS A 1 94 ? -7.955 -11.410 14.474 1.00 94.19 94 LYS A C 1
ATOM 738 O O . LYS A 1 94 ? -7.813 -12.088 15.490 1.00 94.19 94 LYS A O 1
ATOM 743 N N . PRO A 1 95 ? -7.198 -10.316 14.241 1.00 92.69 95 PRO A N 1
ATOM 744 C CA . PRO A 1 95 ? -6.253 -9.819 15.233 1.00 92.69 95 PRO A CA 1
ATOM 745 C C . PRO A 1 95 ? -7.009 -9.392 16.496 1.00 92.69 95 PRO A C 1
ATOM 747 O O . PRO A 1 95 ? -7.876 -8.520 16.449 1.00 92.69 95 PRO A O 1
ATOM 750 N N . SER A 1 96 ? -6.694 -10.027 17.623 1.00 86.50 96 SER A N 1
ATOM 751 C CA . SER A 1 96 ? -7.413 -9.831 18.885 1.00 86.50 96 SER A CA 1
ATOM 752 C C . SER A 1 96 ? -6.768 -8.796 19.807 1.00 86.50 96 SER A C 1
ATOM 754 O O . SER A 1 96 ? -7.463 -8.254 20.663 1.00 86.50 96 SER A O 1
ATOM 756 N N . LYS A 1 97 ? -5.464 -8.518 19.646 1.00 90.94 97 LYS A N 1
ATOM 757 C CA . LYS A 1 97 ? -4.684 -7.556 20.444 1.00 90.94 97 LYS A CA 1
ATOM 758 C C . LYS A 1 97 ? -3.531 -6.956 19.626 1.00 90.94 97 LYS A C 1
ATOM 760 O O . LYS A 1 97 ? -3.141 -7.498 18.591 1.00 90.94 97 LYS A O 1
ATOM 765 N N . GLY A 1 98 ? -2.958 -5.861 20.123 1.00 94.56 98 GLY A N 1
ATOM 7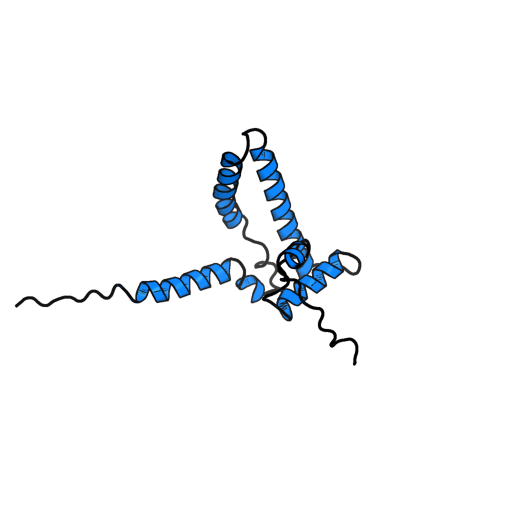66 C CA . GLY A 1 98 ? -1.720 -5.271 19.605 1.00 94.56 98 GLY A CA 1
ATOM 767 C C . GLY A 1 98 ? -1.882 -4.491 18.297 1.00 94.56 98 GLY A C 1
ATOM 768 O O . GLY A 1 98 ? -2.978 -4.072 17.922 1.00 94.56 98 GLY A O 1
ATOM 769 N N . TYR A 1 99 ? -0.765 -4.286 17.595 1.00 93.75 99 TYR A N 1
ATOM 770 C CA . TYR A 1 99 ? -0.700 -3.388 16.438 1.00 93.75 99 TYR A CA 1
ATOM 771 C C . TYR A 1 99 ? -1.625 -3.804 15.286 1.00 93.75 99 TYR A C 1
ATOM 773 O O . TYR A 1 99 ? -2.321 -2.964 14.721 1.00 93.75 99 TYR A O 1
ATOM 781 N N . GLY A 1 100 ? -1.731 -5.105 14.998 1.00 94.94 100 GLY A N 1
ATOM 782 C CA . GLY A 1 100 ? -2.632 -5.607 13.956 1.00 94.94 100 GLY A CA 1
ATOM 783 C C . GLY A 1 100 ? -4.110 -5.303 14.226 1.00 94.94 100 GLY A C 1
ATOM 784 O O . GLY A 1 100 ? -4.862 -5.034 13.293 1.00 94.94 100 GLY A O 1
ATOM 785 N N . GLN A 1 101 ? -4.539 -5.282 15.494 1.00 96.12 101 GLN A N 1
ATOM 786 C CA . GLN A 1 101 ? -5.910 -4.905 15.854 1.00 96.12 101 GLN A CA 1
ATOM 787 C C . GLN A 1 101 ? -6.144 -3.403 15.645 1.00 96.12 101 GLN A C 1
ATOM 789 O O . GLN A 1 101 ? -7.203 -3.005 15.153 1.00 96.12 101 GLN A O 1
ATOM 794 N N . ILE A 1 102 ? -5.149 -2.574 15.983 1.00 95.50 102 ILE A N 1
ATOM 795 C CA . ILE A 1 102 ? -5.187 -1.123 15.761 1.00 95.50 102 ILE A CA 1
ATOM 796 C C . ILE A 1 102 ? -5.304 -0.830 14.264 1.00 95.50 102 ILE A C 1
ATOM 798 O O . ILE A 1 102 ? -6.219 -0.107 13.868 1.00 95.50 102 ILE A O 1
ATOM 802 N N . LEU A 1 103 ? -4.446 -1.442 13.442 1.00 96.75 103 LEU A N 1
ATOM 803 C CA . LEU A 1 103 ? -4.495 -1.316 11.984 1.00 96.75 103 LEU A CA 1
ATOM 804 C C . LEU A 1 103 ? -5.822 -1.816 11.411 1.00 96.75 103 LEU A C 1
ATOM 806 O O . LEU A 1 103 ? -6.412 -1.141 10.574 1.00 96.75 103 LEU A O 1
ATOM 810 N N . LYS A 1 104 ? -6.353 -2.946 11.897 1.00 96.38 104 LYS A N 1
ATOM 811 C CA . LYS A 1 104 ? -7.655 -3.450 11.434 1.00 96.38 104 LYS A CA 1
ATOM 812 C C . LYS A 1 104 ? -8.764 -2.445 11.718 1.00 96.38 104 LYS A C 1
ATOM 814 O O . LYS A 1 104 ? -9.530 -2.114 10.821 1.00 96.38 104 LYS A O 1
ATOM 819 N N . ARG A 1 105 ? -8.848 -1.920 12.943 1.00 95.00 105 ARG A N 1
ATOM 820 C CA . ARG A 1 105 ? -9.855 -0.904 13.290 1.00 95.00 105 ARG A CA 1
ATOM 821 C C . ARG A 1 105 ? -9.697 0.359 12.443 1.00 95.00 105 ARG A C 1
ATOM 823 O O . ARG A 1 105 ? -10.693 0.917 11.995 1.00 95.00 105 ARG A O 1
ATOM 830 N N . TYR A 1 106 ? -8.460 0.799 12.239 1.00 95.88 106 TYR A N 1
ATOM 831 C CA . TYR A 1 106 ? -8.127 1.950 11.410 1.00 95.88 106 TYR A CA 1
ATOM 832 C C . TYR A 1 106 ? -8.601 1.769 9.961 1.00 95.88 106 TYR A C 1
ATOM 834 O O . TYR A 1 106 ? -9.357 2.596 9.455 1.00 95.88 106 TYR A O 1
ATOM 842 N N . HIS A 1 107 ? -8.248 0.644 9.343 1.00 96.56 107 HIS A N 1
ATOM 843 C CA . HIS A 1 107 ? -8.590 0.335 7.957 1.00 96.56 107 HIS A CA 1
ATOM 844 C C . HIS A 1 107 ? -10.092 0.098 7.751 1.00 96.56 107 HIS A C 1
ATOM 846 O O . HIS A 1 107 ? -10.703 0.592 6.808 1.00 96.56 107 HIS A O 1
ATOM 852 N N . LEU A 1 108 ? -10.761 -0.574 8.691 1.00 95.12 108 LEU A N 1
ATOM 853 C CA . LEU A 1 108 ? -12.217 -0.720 8.624 1.00 95.12 108 LEU A CA 1
ATOM 854 C C . LEU A 1 108 ? -12.943 0.628 8.787 1.00 95.12 108 LEU A C 1
ATOM 856 O O . LEU A 1 108 ? -13.995 0.828 8.181 1.00 95.12 108 LEU A O 1
ATOM 860 N N . ASN A 1 109 ? -12.393 1.579 9.554 1.00 94.56 109 ASN A N 1
ATOM 861 C CA . ASN A 1 109 ? -12.946 2.935 9.605 1.00 94.56 109 ASN A CA 1
ATOM 862 C C . ASN A 1 109 ? -12.813 3.654 8.257 1.00 94.56 109 ASN A C 1
ATOM 864 O O . ASN A 1 109 ? -13.736 4.380 7.890 1.00 94.56 109 ASN A O 1
ATOM 868 N N . HIS A 1 110 ? -11.723 3.438 7.516 1.00 94.81 110 HIS A N 1
ATOM 869 C CA . HIS A 1 110 ? -11.602 3.924 6.142 1.00 94.81 110 HIS A CA 1
ATOM 870 C C . HIS A 1 110 ? -12.738 3.365 5.271 1.00 94.81 110 HIS A C 1
ATOM 872 O O . HIS A 1 110 ? -13.494 4.137 4.689 1.00 94.81 110 HIS A O 1
ATOM 878 N N . HIS A 1 111 ? -12.976 2.049 5.281 1.00 94.38 111 HIS A N 1
ATOM 879 C CA . HIS A 1 111 ? -14.051 1.447 4.481 1.00 94.38 111 HIS A CA 1
ATOM 880 C C . HIS A 1 111 ? -15.464 1.907 4.854 1.00 94.38 111 HIS A C 1
ATOM 882 O O . HIS A 1 111 ? -16.272 2.166 3.957 1.00 94.38 111 HIS A O 1
ATOM 888 N N . PHE A 1 112 ? -15.772 1.976 6.154 1.00 92.94 112 PHE A N 1
ATOM 889 C CA . PHE A 1 112 ? -17.155 2.049 6.639 1.00 92.94 112 PHE A CA 1
ATOM 890 C C . PHE A 1 112 ? -17.543 3.368 7.313 1.00 92.94 112 PHE A C 1
ATOM 892 O O . PHE A 1 112 ? -18.730 3.591 7.539 1.00 92.94 112 PHE A O 1
ATOM 899 N N . LYS A 1 113 ? -16.584 4.240 7.654 1.00 91.69 113 LYS A N 1
ATOM 900 C CA . LYS A 1 113 ? -16.869 5.526 8.317 1.00 91.69 113 LYS A CA 1
ATOM 901 C C . LYS A 1 113 ? -16.409 6.731 7.498 1.00 91.69 113 LYS A C 1
ATOM 903 O O . LYS A 1 113 ? -17.195 7.650 7.296 1.00 91.69 113 LYS A O 1
ATOM 908 N N . VAL A 1 114 ? -15.150 6.758 7.060 1.00 90.56 114 VAL A N 1
ATOM 909 C CA . VAL A 1 114 ? -14.516 7.935 6.436 1.00 90.56 114 VAL A CA 1
ATOM 910 C C . VAL A 1 114 ? -13.574 7.527 5.300 1.00 90.56 114 VAL A C 1
ATOM 912 O O . VAL A 1 114 ? -12.361 7.493 5.463 1.00 90.56 114 VAL A O 1
ATOM 915 N N . GLN A 1 115 ? -14.142 7.262 4.123 1.00 91.31 115 GLN A N 1
ATOM 916 C CA . GLN A 1 115 ? -13.410 6.775 2.939 1.00 91.31 115 GLN A CA 1
ATOM 917 C C . GLN A 1 115 ? -12.419 7.784 2.341 1.00 91.31 115 GLN A C 1
ATOM 919 O O . GLN A 1 115 ? -11.513 7.406 1.608 1.00 91.31 115 GLN A O 1
ATOM 924 N N . ASN A 1 116 ? -12.565 9.074 2.648 1.00 93.81 116 ASN A N 1
ATOM 925 C CA . ASN A 1 116 ? -11.661 10.130 2.182 1.00 93.81 116 ASN A CA 1
ATOM 926 C C . ASN A 1 116 ? -10.489 10.408 3.144 1.00 93.81 116 ASN A C 1
ATOM 928 O O . ASN A 1 116 ? -9.810 11.425 2.998 1.00 93.81 116 ASN A O 1
ATOM 932 N N . LYS A 1 117 ? -10.285 9.549 4.146 1.00 95.62 117 LYS A N 1
ATOM 933 C CA . LYS A 1 117 ? -9.200 9.612 5.131 1.00 95.62 117 LYS A CA 1
ATOM 934 C C . LYS A 1 117 ? -8.685 8.209 5.427 1.00 95.62 117 LYS A C 1
ATOM 936 O O . LYS A 1 117 ? -9.358 7.230 5.126 1.00 95.62 117 LYS A O 1
ATOM 941 N N . GLY A 1 118 ? -7.531 8.122 6.075 1.00 95.81 118 GLY A N 1
ATOM 942 C CA . GLY A 1 118 ? -6.976 6.859 6.539 1.00 95.81 118 GLY A CA 1
ATOM 943 C C . GLY A 1 118 ? -6.485 5.950 5.416 1.00 95.81 118 GLY A C 1
ATOM 944 O O . GLY A 1 118 ? -6.950 4.822 5.296 1.00 95.81 118 GLY A O 1
ATOM 945 N N . PHE A 1 119 ? -5.587 6.464 4.580 1.00 96.62 119 PHE A N 1
ATOM 946 C CA . PHE A 1 119 ? -5.108 5.778 3.377 1.00 96.62 119 PHE A CA 1
ATOM 947 C C . PHE A 1 119 ? -4.028 4.722 3.669 1.00 96.62 119 PHE A C 1
ATOM 949 O O . PHE A 1 119 ? -3.763 3.849 2.841 1.00 96.62 119 PHE A O 1
ATOM 956 N N . GLY A 1 120 ? -3.376 4.801 4.828 1.00 96.81 120 GLY A N 1
ATOM 957 C CA . GLY A 1 120 ? -2.319 3.892 5.243 1.00 96.81 120 GLY A CA 1
ATOM 958 C C . GLY A 1 120 ? -2.820 2.495 5.616 1.00 96.81 120 GLY A C 1
ATOM 959 O O . GLY A 1 120 ? -3.690 2.328 6.461 1.00 96.81 120 GLY A O 1
ATOM 960 N N . ILE A 1 121 ? -2.211 1.457 5.044 1.00 97.50 121 ILE A N 1
ATOM 961 C CA . ILE A 1 121 ? -2.563 0.060 5.355 1.00 97.50 121 ILE A CA 1
ATOM 962 C C . ILE A 1 121 ? -1.565 -0.571 6.326 1.00 97.50 121 ILE A C 1
ATOM 964 O O . ILE A 1 121 ? -1.947 -1.192 7.315 1.00 97.50 121 ILE A O 1
ATOM 968 N N . THR A 1 122 ? -0.270 -0.407 6.052 1.00 96.94 122 THR A N 1
ATOM 969 C CA . THR A 1 122 ? 0.818 -0.974 6.865 1.00 96.94 122 THR A CA 1
ATOM 970 C C . THR A 1 122 ? 1.182 -0.092 8.055 1.00 96.94 122 THR A C 1
ATOM 972 O O . THR A 1 122 ? 1.679 -0.592 9.060 1.00 96.94 122 THR A O 1
ATOM 975 N N . SER A 1 123 ? 0.930 1.216 7.957 1.00 96.94 123 SER A N 1
ATOM 976 C CA . SER A 1 123 ? 1.051 2.185 9.048 1.00 96.94 123 SER A CA 1
ATOM 977 C C . SER A 1 123 ? 0.266 3.459 8.726 1.00 96.94 123 SER A C 1
ATOM 979 O O . SER A 1 123 ? 0.027 3.750 7.557 1.00 96.94 123 SER A O 1
ATOM 981 N N . SER A 1 124 ? -0.066 4.255 9.746 1.00 96.56 124 SER A N 1
ATOM 982 C CA . SER A 1 124 ? -0.714 5.567 9.593 1.00 96.56 124 SER A CA 1
ATOM 983 C C . SER A 1 124 ? 0.272 6.740 9.508 1.00 96.56 124 SER A C 1
ATOM 985 O O . SER A 1 124 ? -0.145 7.894 9.588 1.00 96.56 124 SER A O 1
ATOM 987 N N . ILE A 1 125 ? 1.581 6.476 9.399 1.00 97.50 125 ILE A N 1
ATOM 988 C CA . ILE A 1 125 ? 2.631 7.509 9.474 1.00 97.50 125 ILE A CA 1
ATOM 989 C C . ILE A 1 125 ? 2.399 8.587 8.413 1.00 97.50 125 ILE A C 1
ATOM 991 O O . ILE A 1 125 ? 2.347 9.774 8.733 1.00 97.50 125 ILE A O 1
ATOM 995 N N . TRP A 1 126 ? 2.190 8.174 7.164 1.00 97.38 126 TRP A N 1
ATOM 996 C CA . TRP A 1 126 ? 1.965 9.104 6.061 1.00 97.38 126 TRP A CA 1
ATOM 997 C C . TRP A 1 126 ? 0.647 9.866 6.192 1.00 97.38 126 TRP A C 1
ATOM 999 O O . TRP A 1 126 ? 0.586 11.028 5.806 1.00 97.38 126 TRP A O 1
ATOM 1009 N N . ASP A 1 127 ? -0.373 9.288 6.827 1.00 97.19 127 ASP A N 1
ATOM 1010 C CA . ASP A 1 127 ? -1.613 10.011 7.100 1.00 97.19 127 ASP A CA 1
ATOM 1011 C C . ASP A 1 127 ? -1.445 11.141 8.117 1.00 97.19 127 ASP A C 1
ATOM 1013 O O . ASP A 1 127 ? -2.162 12.139 8.057 1.00 97.19 127 ASP A O 1
ATOM 1017 N N . HIS A 1 128 ? -0.490 11.030 9.039 1.00 96.12 128 HIS A N 1
ATOM 1018 C CA . HIS A 1 128 ? -0.121 12.158 9.892 1.00 96.12 128 HIS A CA 1
ATOM 1019 C C . HIS A 1 128 ? 0.675 13.207 9.116 1.00 96.12 128 HIS A C 1
ATOM 1021 O O . HIS A 1 128 ? 0.364 14.391 9.225 1.00 96.12 128 HIS A O 1
ATOM 1027 N N . VAL A 1 129 ? 1.649 12.779 8.304 1.00 97.88 129 VAL A N 1
ATOM 1028 C CA . VAL A 1 129 ? 2.485 13.679 7.488 1.00 97.88 129 VAL A CA 1
ATOM 1029 C C . VAL A 1 129 ? 1.636 14.518 6.529 1.00 97.88 129 VAL A C 1
ATOM 1031 O O . VAL A 1 129 ? 1.864 15.717 6.400 1.00 97.88 129 VAL A O 1
ATOM 1034 N N . PHE A 1 130 ? 0.634 13.910 5.892 1.00 97.56 130 PHE A N 1
ATOM 1035 C CA . PHE A 1 130 ? -0.218 14.572 4.899 1.00 97.56 130 PHE A CA 1
ATOM 1036 C C . PHE A 1 130 ? -1.568 15.059 5.454 1.00 97.56 130 PHE A C 1
ATOM 1038 O O . PHE A 1 130 ? -2.412 15.527 4.692 1.00 97.56 130 PHE A O 1
ATOM 1045 N N . GLY A 1 131 ? -1.801 14.971 6.770 1.00 95.88 131 GLY A N 1
ATOM 1046 C CA . GLY A 1 131 ? -3.028 15.474 7.405 1.00 95.88 131 GLY A CA 1
ATOM 1047 C C . GLY A 1 131 ? -4.307 14.689 7.067 1.00 95.88 131 GLY A C 1
ATOM 1048 O O . GLY A 1 131 ? -5.421 15.196 7.231 1.00 95.88 131 GLY A O 1
ATOM 1049 N N . THR A 1 132 ? -4.176 13.445 6.613 1.00 96.25 132 THR A N 1
ATOM 1050 C CA . THR A 1 132 ? -5.283 12.552 6.236 1.00 96.25 132 THR A CA 1
ATOM 1051 C C . THR A 1 132 ? -5.651 11.553 7.332 1.00 96.25 132 THR A C 1
ATOM 1053 O O . THR A 1 132 ? -6.529 10.711 7.134 1.00 96.25 132 THR A O 1
ATOM 1056 N N . PHE A 1 133 ? -5.054 11.669 8.521 1.00 95.19 133 PHE A N 1
ATOM 1057 C CA . PHE A 1 133 ? -5.420 10.846 9.670 1.00 95.19 133 PHE A CA 1
ATOM 1058 C C . PHE A 1 133 ? -6.889 11.097 10.079 1.00 95.19 133 PHE A C 1
ATOM 1060 O O . PHE A 1 133 ? -7.310 12.256 10.221 1.00 95.19 133 PHE A O 1
ATOM 1067 N N . PRO A 1 134 ? -7.713 10.044 10.251 1.00 89.69 134 PRO A N 1
ATOM 1068 C CA . PRO A 1 134 ? -9.101 10.196 10.658 1.00 89.69 134 PRO A CA 1
ATOM 1069 C C . PRO A 1 134 ? -9.162 10.687 12.106 1.00 89.69 134 PRO A C 1
ATOM 1071 O O . PRO A 1 134 ? -8.633 10.052 13.015 1.00 89.69 134 PRO A O 1
ATOM 1074 N N . ALA A 1 135 ? -9.828 11.821 12.332 1.00 78.88 135 ALA A N 1
ATOM 1075 C CA . ALA A 1 135 ? -10.098 12.284 13.685 1.00 78.88 135 ALA A CA 1
ATOM 1076 C C . ALA A 1 135 ? -10.969 11.240 14.391 1.00 78.88 135 ALA A C 1
ATOM 1078 O O . ALA A 1 135 ? -12.010 10.833 13.867 1.00 78.88 135 ALA A O 1
ATOM 1079 N N . THR A 1 136 ? -10.554 10.801 15.576 1.00 63.12 136 THR A N 1
ATOM 1080 C CA . THR A 1 136 ? -11.397 9.984 16.445 1.00 63.12 136 THR A CA 1
ATOM 1081 C C . THR A 1 136 ? -12.669 10.784 16.708 1.00 63.12 136 THR A C 1
ATOM 1083 O O . THR A 1 136 ? -12.600 11.857 17.304 1.00 63.12 136 THR A O 1
ATOM 1086 N N . GLN A 1 137 ? -13.836 10.325 16.246 1.00 52.81 137 GLN A N 1
ATOM 1087 C CA . GLN A 1 137 ? -15.071 10.959 16.695 1.00 52.81 137 GLN A CA 1
ATOM 1088 C C . GLN A 1 137 ? -15.165 10.734 18.207 1.00 52.81 137 GLN A C 1
ATOM 1090 O O . GLN A 1 137 ? -15.340 9.606 18.654 1.00 52.81 137 GLN A O 1
ATOM 1095 N N . VAL A 1 138 ? -15.085 11.810 18.990 1.00 45.34 138 VAL A N 1
ATOM 1096 C CA . VAL A 1 138 ? -15.288 11.845 20.455 1.00 45.34 138 VAL A CA 1
ATOM 1097 C C . VAL A 1 138 ? -16.730 11.436 20.851 1.00 45.34 138 VAL A C 1
ATOM 1099 O O . VAL A 1 138 ? -17.126 11.526 22.003 1.00 45.34 138 VAL A O 1
ATOM 1102 N N . ARG A 1 139 ? -17.549 10.950 19.907 1.00 44.53 139 ARG A N 1
ATOM 1103 C CA . ARG A 1 139 ? -18.972 10.638 20.102 1.00 44.53 139 ARG A CA 1
ATOM 1104 C C . ARG A 1 139 ? -19.267 9.280 20.748 1.00 44.53 139 ARG A C 1
ATOM 1106 O O . ARG A 1 139 ? -20.419 9.048 21.083 1.00 44.53 139 ARG A O 1
ATOM 1113 N N . ASP A 1 140 ? -18.264 8.435 20.982 1.00 48.19 140 ASP A N 1
ATOM 1114 C CA . ASP A 1 140 ? -18.455 7.114 21.611 1.00 48.19 140 ASP A CA 1
ATOM 1115 C C . ASP A 1 140 ? -18.097 7.086 23.121 1.00 48.19 140 ASP A C 1
ATOM 1117 O O . ASP A 1 140 ? -17.968 6.009 23.692 1.00 48.19 140 ASP A O 1
ATOM 1121 N N . ILE A 1 141 ? -17.940 8.242 23.793 1.00 48.31 141 ILE A N 1
ATOM 1122 C CA . ILE A 1 141 ? -17.698 8.328 25.260 1.00 48.31 141 ILE A CA 1
ATOM 1123 C C . ILE A 1 141 ? -18.945 8.825 26.032 1.00 48.31 141 ILE A C 1
ATOM 1125 O O . ILE A 1 141 ? -18.911 8.992 27.245 1.00 48.31 141 ILE A O 1
ATOM 1129 N N . SER A 1 142 ? -20.087 9.031 25.367 1.00 43.44 142 SER A N 1
ATOM 1130 C CA . SER A 1 142 ? -21.305 9.547 26.017 1.00 43.44 142 SER A CA 1
ATOM 1131 C C . SER A 1 142 ? -22.589 8.765 25.716 1.00 43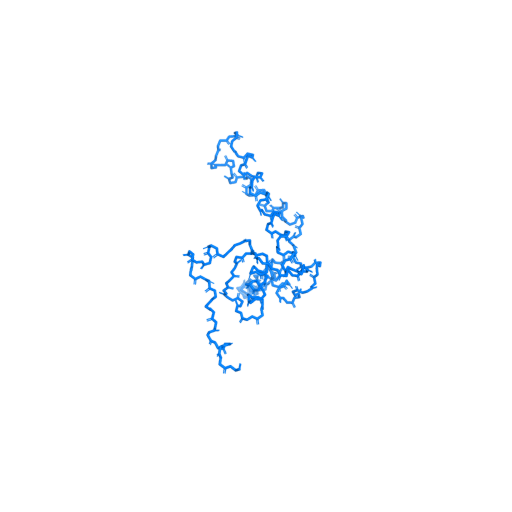.44 142 SER A C 1
ATOM 1133 O O . SER A 1 142 ? -23.659 9.363 25.585 1.00 43.44 142 SER A O 1
ATOM 1135 N N . ARG A 1 143 ? -22.515 7.432 25.638 1.00 38.62 143 ARG A N 1
ATOM 1136 C CA . ARG A 1 143 ? -23.700 6.562 25.701 1.00 38.62 143 ARG A CA 1
ATOM 1137 C C . ARG A 1 143 ? -23.475 5.379 26.621 1.00 38.62 143 ARG A C 1
ATOM 1139 O O . ARG A 1 143 ? -22.385 4.779 26.517 1.00 38.62 143 ARG A O 1
#

InterPro domains:
  IPR006694 Fatty acid hydroxylase [PF04116] (24-132)
  IPR014430 Sterol desaturase Scs7 [PTHR12863] (19-133)